Protein AF-A0AAJ5RP78-F1 (afdb_monomer_lite)

Foldseek 3Di:
DAWDQDPDQDPLNLVQVVVQDVPSVVVVVCCNPPPQKIKDFDDDPNDTFKIWIWGRPDPPDIDTRDIGGDPPPD

Radius of gyration: 12.07 Å; chains: 1; bounding box: 30×25×31 Å

Sequence (74 aa):
MKVIQSKTIQPEVKTLLFYATKKVDSEYRLYIECPERMLYGYFIEENIVGCIGIAKIDQKQCELKPYCRIPSLS

Structure (mmCIF, N/CA/C/O backbone):
data_AF-A0AAJ5RP78-F1
#
_entry.id   AF-A0AAJ5RP78-F1
#
loop_
_atom_site.group_PDB
_atom_site.id
_atom_site.type_symbol
_atom_site.label_atom_id
_atom_site.label_alt_id
_atom_site.label_comp_id
_atom_site.label_asym_id
_atom_site.label_entity_id
_atom_site.label_seq_id
_atom_site.pdbx_PDB_ins_code
_atom_site.Cartn_x
_atom_site.Cartn_y
_atom_site.Cartn_z
_atom_site.occupancy
_atom_site.B_iso_or_equiv
_atom_site.auth_seq_id
_atom_site.auth_comp_id
_atom_site.auth_asym_id
_atom_site.auth_atom_id
_atom_site.pdbx_PDB_model_num
ATOM 1 N N . MET A 1 1 ? -0.554 12.870 -8.410 1.00 84.56 1 MET A N 1
ATOM 2 C CA . MET A 1 1 ? -0.918 11.683 -7.598 1.00 84.56 1 MET A CA 1
ATOM 3 C C . MET A 1 1 ? -2.352 11.293 -7.925 1.00 84.56 1 MET A C 1
ATOM 5 O O . MET A 1 1 ? -3.132 12.187 -8.230 1.00 84.56 1 MET A O 1
ATOM 9 N N . LYS A 1 2 ? -2.695 10.002 -7.898 1.00 91.00 2 LYS A N 1
ATOM 10 C CA . LYS A 1 2 ? -4.058 9.489 -8.146 1.00 91.00 2 LYS A CA 1
ATOM 11 C C . LYS A 1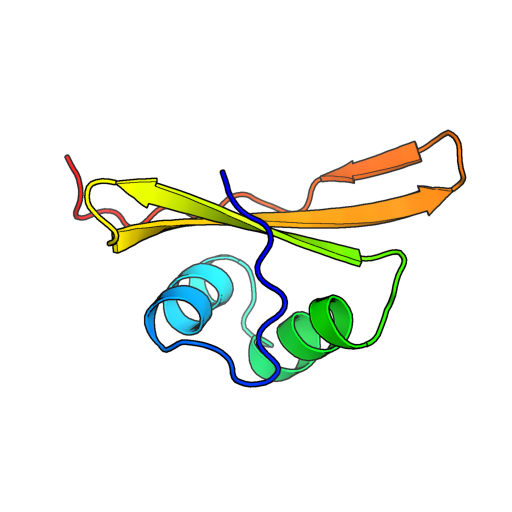 2 ? -4.453 8.502 -7.044 1.00 91.00 2 LYS A C 1
ATOM 13 O O . LYS A 1 2 ? -3.583 7.799 -6.535 1.00 91.00 2 LYS A O 1
ATOM 18 N N . VAL A 1 3 ? -5.734 8.454 -6.673 1.00 91.75 3 VAL A N 1
ATOM 19 C CA . VAL A 1 3 ? -6.241 7.468 -5.700 1.00 91.75 3 VAL A CA 1
ATOM 20 C C . VAL A 1 3 ? -6.243 6.082 -6.346 1.00 91.75 3 VAL A C 1
ATOM 22 O O . VAL A 1 3 ? -6.646 5.933 -7.498 1.00 91.75 3 VAL A O 1
ATOM 25 N N . ILE A 1 4 ? -5.810 5.071 -5.601 1.00 92.25 4 ILE A N 1
ATOM 26 C CA . ILE A 1 4 ? -5.879 3.663 -5.989 1.00 92.25 4 ILE A CA 1
ATOM 27 C C . ILE A 1 4 ? -7.102 3.055 -5.301 1.00 92.25 4 ILE A C 1
ATOM 29 O O . ILE A 1 4 ? -7.098 2.868 -4.090 1.00 92.25 4 ILE A O 1
ATOM 33 N N . GLN A 1 5 ? -8.145 2.751 -6.078 1.00 90.31 5 GLN A N 1
ATOM 34 C CA . GLN A 1 5 ? -9.400 2.150 -5.585 1.00 90.31 5 GLN A CA 1
ATOM 35 C C . GLN A 1 5 ? -9.707 0.795 -6.241 1.00 90.31 5 GLN A C 1
ATOM 37 O O . GLN A 1 5 ? -10.810 0.265 -6.123 1.00 90.31 5 GLN A O 1
ATOM 42 N N . SER A 1 6 ? -8.744 0.241 -6.980 1.00 90.12 6 SER A N 1
ATOM 43 C CA . SER A 1 6 ? -8.901 -1.061 -7.626 1.00 90.12 6 SER A CA 1
ATOM 44 C C . SER A 1 6 ? -9.103 -2.156 -6.579 1.00 90.12 6 SER A C 1
ATOM 46 O O . SER A 1 6 ? -8.325 -2.264 -5.638 1.00 90.12 6 SER A O 1
ATOM 48 N N . LYS A 1 7 ? -10.101 -3.026 -6.774 1.00 88.88 7 LYS A N 1
ATOM 49 C CA . LYS A 1 7 ? -10.311 -4.203 -5.907 1.00 88.88 7 LYS A CA 1
ATOM 50 C C . LYS A 1 7 ? -9.175 -5.223 -6.013 1.00 88.88 7 LYS A C 1
ATOM 52 O O . LYS A 1 7 ? -8.953 -5.993 -5.085 1.00 88.88 7 LYS A O 1
ATOM 57 N N . THR A 1 8 ? -8.466 -5.227 -7.140 1.00 91.69 8 THR A N 1
ATOM 58 C CA . THR A 1 8 ? -7.313 -6.101 -7.371 1.00 91.69 8 THR A CA 1
ATOM 59 C C . THR A 1 8 ? -6.035 -5.296 -7.219 1.00 91.69 8 THR A C 1
ATOM 61 O O . THR A 1 8 ? -5.875 -4.260 -7.874 1.00 91.69 8 THR A O 1
ATOM 64 N N . ILE A 1 9 ? -5.121 -5.787 -6.379 1.00 92.44 9 ILE A N 1
ATOM 65 C CA . ILE A 1 9 ? -3.808 -5.175 -6.204 1.00 92.44 9 ILE A CA 1
ATOM 66 C C . ILE A 1 9 ? -2.974 -5.360 -7.474 1.00 92.44 9 ILE A C 1
ATOM 68 O O . ILE A 1 9 ? -2.744 -6.480 -7.926 1.00 92.44 9 ILE A O 1
ATOM 72 N N . GLN A 1 10 ? -2.524 -4.251 -8.056 1.00 91.81 10 GLN A N 1
ATOM 73 C CA . GLN A 1 10 ? -1.602 -4.292 -9.188 1.00 91.81 10 GLN A CA 1
ATOM 74 C C . GLN A 1 10 ? -0.214 -4.768 -8.712 1.00 91.81 10 GLN A C 1
ATOM 76 O O . GLN A 1 10 ? 0.188 -4.409 -7.598 1.00 91.81 10 GLN A O 1
ATOM 81 N N . PRO A 1 11 ? 0.530 -5.561 -9.505 1.00 92.25 11 PRO A N 1
ATOM 82 C CA . PRO A 1 11 ? 1.844 -6.086 -9.114 1.00 92.25 11 PRO A CA 1
ATOM 83 C C . PRO A 1 11 ? 2.841 -5.014 -8.646 1.00 92.25 11 PRO A C 1
ATOM 85 O O . PRO A 1 11 ? 3.578 -5.210 -7.676 1.00 92.25 11 PRO A O 1
ATOM 88 N N . GLU A 1 12 ? 2.831 -3.851 -9.285 1.00 91.88 12 GLU A N 1
ATOM 89 C CA . GLU A 1 12 ? 3.694 -2.710 -8.985 1.00 91.88 12 GLU A CA 1
ATOM 90 C C . GLU A 1 12 ? 3.339 -2.105 -7.621 1.00 91.88 12 GLU A C 1
ATOM 92 O O . GLU A 1 12 ? 4.213 -1.848 -6.793 1.00 91.88 12 GLU A O 1
ATOM 97 N N . VAL A 1 13 ? 2.039 -1.969 -7.333 1.00 91.88 13 VAL A N 1
ATOM 98 C CA . VAL A 1 13 ? 1.531 -1.523 -6.026 1.00 91.88 13 VAL A CA 1
ATOM 99 C C . VAL A 1 13 ? 1.878 -2.538 -4.937 1.00 91.88 13 VAL A C 1
ATOM 101 O O . VAL A 1 13 ? 2.282 -2.153 -3.840 1.00 91.88 13 VAL A O 1
ATOM 104 N N . LYS A 1 14 ? 1.772 -3.839 -5.236 1.00 93.44 14 LYS A N 1
ATOM 105 C CA . LYS A 1 14 ? 2.159 -4.917 -4.314 1.00 93.44 14 LYS A CA 1
ATOM 106 C C . LYS A 1 14 ? 3.641 -4.837 -3.956 1.00 93.44 14 LYS A C 1
ATOM 108 O O . LYS A 1 14 ? 3.993 -4.948 -2.783 1.00 93.44 14 LYS A O 1
ATOM 113 N N . THR A 1 15 ? 4.486 -4.599 -4.954 1.00 92.50 15 THR A N 1
ATOM 114 C CA . THR A 1 15 ? 5.934 -4.431 -4.783 1.00 92.50 15 THR A CA 1
ATOM 115 C C . THR A 1 15 ? 6.246 -3.202 -3.932 1.00 92.50 15 THR A C 1
ATOM 117 O O . THR A 1 15 ? 7.003 -3.294 -2.969 1.00 92.50 15 THR A O 1
ATOM 120 N N . LEU A 1 16 ? 5.598 -2.070 -4.217 1.00 92.19 16 LEU A N 1
ATOM 121 C CA . LEU A 1 16 ? 5.743 -0.838 -3.441 1.00 92.19 16 LEU A CA 1
ATOM 122 C C . LEU A 1 16 ? 5.345 -1.015 -1.971 1.00 92.19 16 LEU A C 1
ATOM 124 O O . LEU A 1 16 ? 6.087 -0.618 -1.074 1.00 92.19 16 LEU A O 1
ATOM 128 N N . LEU A 1 17 ? 4.208 -1.660 -1.712 1.00 91.44 17 LEU A N 1
ATOM 129 C CA . LEU A 1 17 ? 3.746 -1.929 -0.352 1.00 91.44 17 LEU A CA 1
ATOM 130 C C . LEU A 1 17 ? 4.620 -2.949 0.381 1.00 91.44 17 LEU A C 1
ATOM 132 O O . LEU A 1 17 ? 4.739 -2.858 1.600 1.00 91.44 17 LEU A O 1
ATOM 136 N N . PHE A 1 18 ? 5.265 -3.880 -0.327 1.00 90.69 18 PHE A N 1
ATOM 137 C CA . PHE A 1 18 ? 6.191 -4.838 0.283 1.00 90.69 18 PHE A CA 1
ATOM 138 C C . PHE A 1 18 ? 7.405 -4.163 0.934 1.00 90.69 18 PHE A C 1
ATOM 140 O O . PHE A 1 18 ? 7.934 -4.673 1.926 1.00 90.69 18 PHE A O 1
ATOM 147 N N . TYR A 1 19 ? 7.825 -3.004 0.417 1.00 88.81 19 TYR A N 1
ATOM 148 C CA . TYR A 1 19 ? 8.867 -2.197 1.053 1.00 88.81 19 TYR A CA 1
ATOM 149 C C . TYR A 1 19 ? 8.402 -1.575 2.379 1.00 88.81 19 TYR A C 1
ATOM 151 O O . TYR A 1 19 ? 9.220 -1.411 3.281 1.00 88.81 19 TYR A O 1
ATOM 159 N N . ALA A 1 20 ? 7.106 -1.280 2.528 1.00 86.69 20 ALA A N 1
ATOM 160 C CA . ALA A 1 20 ? 6.538 -0.697 3.747 1.00 86.69 20 ALA A CA 1
ATOM 161 C C . ALA A 1 20 ? 6.110 -1.753 4.777 1.00 86.69 20 ALA A C 1
ATOM 163 O O . ALA A 1 20 ? 6.197 -1.530 5.983 1.00 86.69 20 ALA A O 1
ATOM 164 N N . THR A 1 21 ? 5.591 -2.896 4.322 1.00 86.00 21 THR A N 1
ATOM 165 C CA . THR A 1 21 ? 4.995 -3.918 5.187 1.00 86.00 21 THR A CA 1
ATOM 166 C C . THR A 1 21 ? 5.128 -5.316 4.597 1.00 86.00 21 THR A C 1
ATOM 168 O O . THR A 1 21 ? 4.946 -5.541 3.405 1.00 86.00 21 THR A O 1
ATOM 171 N N . LYS A 1 22 ? 5.375 -6.310 5.456 1.00 86.38 22 LYS A N 1
ATOM 172 C CA . LYS A 1 22 ? 5.377 -7.730 5.063 1.00 86.38 22 LYS A CA 1
ATOM 173 C C . LYS A 1 22 ? 3.970 -8.312 4.904 1.00 86.38 22 LYS A C 1
ATOM 175 O O . LYS A 1 22 ? 3.821 -9.381 4.322 1.00 86.38 22 LYS A O 1
ATOM 180 N N . LYS A 1 23 ? 2.937 -7.616 5.389 1.00 91.31 23 LYS A N 1
ATOM 181 C CA . LYS A 1 23 ? 1.533 -8.054 5.339 1.00 91.31 23 LYS A CA 1
ATOM 182 C C . LYS A 1 23 ? 0.757 -7.321 4.239 1.00 91.31 23 LYS A C 1
ATOM 184 O O . LYS A 1 23 ? -0.278 -6.708 4.497 1.00 91.31 23 LYS A O 1
ATOM 189 N N . VAL A 1 24 ? 1.288 -7.356 3.015 1.00 92.69 24 VAL A N 1
ATOM 190 C CA . VAL A 1 24 ? 0.805 -6.534 1.892 1.00 92.69 24 VAL A CA 1
ATOM 191 C C . VAL A 1 24 ? -0.676 -6.759 1.600 1.00 92.69 24 VAL A C 1
ATOM 193 O O . VAL A 1 24 ? -1.433 -5.798 1.545 1.00 92.69 24 VAL A O 1
ATOM 196 N N . ASP A 1 25 ? -1.110 -8.013 1.463 1.00 92.69 25 ASP A N 1
ATOM 197 C CA . ASP A 1 25 ? -2.484 -8.317 1.043 1.00 92.69 25 ASP A CA 1
ATOM 198 C C . ASP A 1 25 ? -3.532 -7.921 2.100 1.00 92.69 25 ASP A C 1
ATOM 200 O O . ASP A 1 25 ? -4.635 -7.504 1.748 1.00 92.69 25 ASP A O 1
ATOM 204 N N . SER A 1 26 ? -3.206 -8.021 3.394 1.00 92.12 26 SER A N 1
ATOM 205 C CA . SER A 1 26 ? -4.108 -7.566 4.460 1.00 92.12 26 SER A CA 1
ATOM 206 C C . SER A 1 26 ? -4.112 -6.047 4.597 1.00 92.12 26 SER A C 1
ATOM 208 O O . SER A 1 26 ? -5.171 -5.467 4.792 1.00 92.12 26 SER A O 1
ATOM 210 N N . GLU A 1 27 ? -2.956 -5.388 4.470 1.00 91.12 27 GLU A N 1
ATOM 211 C CA . GLU A 1 27 ? -2.892 -3.924 4.539 1.00 91.12 27 GLU A CA 1
ATOM 212 C C . GLU A 1 27 ? -3.590 -3.288 3.330 1.00 91.12 27 GLU A C 1
ATOM 214 O O . GLU A 1 27 ? -4.320 -2.314 3.483 1.00 91.12 27 GLU A O 1
ATOM 219 N N . TYR A 1 28 ? -3.426 -3.869 2.136 1.00 93.94 28 TYR A N 1
ATOM 220 C CA . TYR A 1 28 ? -4.109 -3.406 0.932 1.00 93.94 28 TYR A CA 1
ATOM 221 C C . TYR A 1 28 ? -5.627 -3.496 1.067 1.00 93.94 28 TYR A C 1
ATOM 223 O O . TYR A 1 28 ? -6.316 -2.533 0.744 1.00 93.94 28 TYR A O 1
ATOM 231 N N . ARG A 1 29 ? -6.148 -4.603 1.617 1.00 93.81 29 ARG A N 1
ATOM 232 C CA . ARG A 1 29 ? -7.587 -4.742 1.894 1.00 93.81 29 ARG A CA 1
ATOM 233 C C . ARG A 1 29 ? -8.128 -3.607 2.753 1.00 93.81 29 ARG A C 1
ATOM 235 O O . ARG A 1 29 ? -9.184 -3.078 2.432 1.00 93.81 29 ARG A O 1
ATOM 242 N N . LEU A 1 30 ? -7.378 -3.156 3.759 1.00 92.19 30 LEU A N 1
ATOM 243 C CA . LEU A 1 30 ? -7.796 -2.029 4.597 1.00 92.19 30 LEU A CA 1
ATOM 244 C C . LEU A 1 30 ? -7.950 -0.724 3.800 1.00 92.19 30 LEU A C 1
ATOM 246 O O . LEU A 1 30 ? -8.818 0.073 4.129 1.00 92.19 30 LEU A O 1
ATOM 250 N N . TYR A 1 31 ? -7.157 -0.494 2.750 1.00 92.38 31 TYR A N 1
ATOM 251 C CA . TYR A 1 31 ? -7.333 0.676 1.877 1.00 92.38 31 TYR A CA 1
ATOM 252 C C . TYR A 1 31 ? -8.531 0.563 0.926 1.00 92.38 31 TYR A C 1
ATOM 254 O O . TYR A 1 31 ? -8.979 1.581 0.407 1.00 92.38 31 TYR A O 1
ATOM 262 N N . ILE A 1 32 ? -9.024 -0.651 0.666 1.00 92.75 32 ILE A N 1
ATOM 263 C CA . ILE A 1 32 ? -10.176 -0.892 -0.214 1.00 92.75 32 ILE A CA 1
ATOM 264 C C . ILE A 1 32 ? -11.485 -0.925 0.577 1.00 92.75 32 ILE A C 1
ATOM 266 O O . ILE A 1 32 ? -12.509 -0.448 0.093 1.00 92.75 32 ILE A O 1
ATOM 270 N N . GLU A 1 33 ? -11.459 -1.492 1.781 1.00 91.88 33 GLU A N 1
ATOM 271 C CA . GLU A 1 33 ? -12.654 -1.765 2.583 1.00 91.88 33 GLU A CA 1
ATOM 272 C C . GLU A 1 33 ? -12.952 -0.666 3.611 1.00 91.88 33 GLU A C 1
ATOM 274 O O . GLU A 1 33 ? -14.118 -0.465 3.949 1.00 91.88 33 GLU A O 1
ATOM 279 N N . CYS A 1 34 ? -11.941 0.065 4.101 1.00 89.75 34 CYS A N 1
ATOM 280 C CA . CYS A 1 34 ? -12.143 1.107 5.110 1.00 89.75 34 CYS A CA 1
ATOM 281 C C . CYS A 1 34 ? -12.211 2.503 4.463 1.00 89.75 34 CYS A C 1
ATOM 283 O O . CYS A 1 34 ? -11.200 2.965 3.928 1.00 89.75 34 CYS A O 1
ATOM 285 N N . PRO A 1 35 ? -13.342 3.228 4.551 1.00 86.25 35 PRO A N 1
ATOM 286 C CA . PRO A 1 35 ? -13.482 4.569 3.971 1.00 86.25 35 PRO A CA 1
ATOM 287 C C . PRO A 1 35 ? -12.577 5.629 4.628 1.00 86.25 35 PRO A C 1
ATOM 289 O O . PRO A 1 35 ? -12.304 6.678 4.039 1.00 86.25 35 PRO A O 1
ATOM 292 N N . GLU A 1 36 ? -12.079 5.366 5.834 1.00 89.00 36 GLU A N 1
ATOM 293 C CA . GLU A 1 36 ? -11.128 6.212 6.557 1.00 89.00 36 GLU A CA 1
ATOM 294 C C . GLU A 1 36 ? -9.697 6.073 6.027 1.00 89.00 36 GLU A C 1
ATOM 296 O O . GLU A 1 36 ? -8.818 6.859 6.388 1.00 89.00 36 GLU A O 1
ATOM 301 N N . ARG A 1 37 ? -9.441 5.083 5.170 1.00 90.00 37 ARG A N 1
ATOM 302 C CA . ARG A 1 37 ? -8.123 4.808 4.611 1.00 90.00 37 ARG A CA 1
ATOM 303 C C . ARG A 1 37 ? -8.101 5.109 3.124 1.00 90.00 37 ARG A C 1
ATOM 305 O O . ARG A 1 37 ? -9.012 4.773 2.380 1.00 90.00 37 ARG A O 1
ATOM 312 N N . MET A 1 38 ? -7.029 5.753 2.682 1.00 92.12 38 MET A N 1
ATOM 313 C CA . MET A 1 38 ? -6.834 6.108 1.281 1.00 92.12 38 MET A CA 1
ATOM 314 C C . MET A 1 38 ? -5.420 5.755 0.849 1.00 92.12 38 MET A C 1
ATOM 316 O O . MET A 1 38 ? -4.455 6.073 1.541 1.00 92.12 38 MET A O 1
ATOM 320 N N . LEU A 1 39 ? -5.301 5.120 -0.313 1.00 93.38 39 LEU A N 1
ATOM 321 C CA . LEU A 1 39 ? -4.022 4.833 -0.945 1.00 93.38 39 LEU A CA 1
ATOM 322 C C . LEU A 1 39 ? -3.862 5.715 -2.183 1.00 93.38 39 LEU A C 1
ATOM 324 O O . LEU A 1 39 ? -4.715 5.716 -3.071 1.00 93.38 39 LEU A O 1
ATOM 328 N N . TYR A 1 40 ? -2.757 6.447 -2.254 1.00 93.25 40 TYR A N 1
ATOM 329 C CA . TYR A 1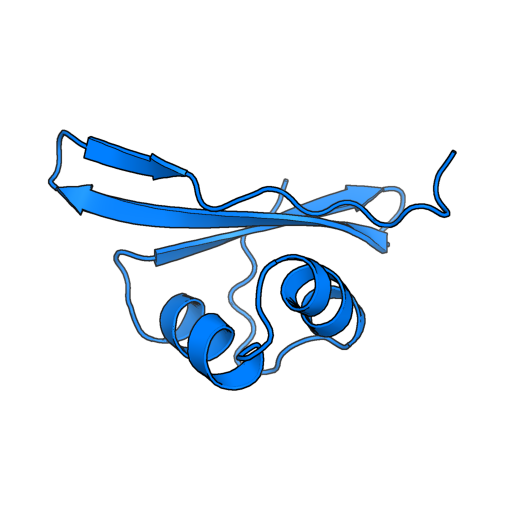 40 ? -2.406 7.286 -3.394 1.00 93.25 40 TYR A CA 1
ATOM 330 C C . TYR A 1 40 ? -1.177 6.730 -4.104 1.00 93.25 40 TYR A C 1
ATOM 332 O O . TYR A 1 40 ? -0.186 6.385 -3.465 1.00 93.25 40 TYR A O 1
ATOM 340 N N . GLY A 1 41 ? -1.228 6.696 -5.433 1.00 93.00 41 GLY A N 1
ATOM 341 C CA . GLY A 1 41 ? -0.093 6.403 -6.300 1.00 93.00 41 GLY A CA 1
ATOM 342 C C . GLY A 1 41 ? 0.486 7.674 -6.919 1.00 93.00 41 GLY A C 1
ATOM 343 O O . GLY A 1 41 ? -0.247 8.590 -7.322 1.00 93.00 41 GLY A O 1
ATOM 344 N N . TYR A 1 42 ? 1.809 7.731 -7.018 1.00 93.00 42 TYR A N 1
ATOM 345 C CA . TYR A 1 42 ? 2.531 8.711 -7.823 1.00 93.00 42 TYR A CA 1
ATOM 346 C C . TYR A 1 42 ? 2.991 8.044 -9.123 1.00 93.00 42 TYR A C 1
ATOM 348 O O . TYR A 1 42 ? 3.575 6.964 -9.081 1.00 93.00 42 TYR A O 1
ATOM 356 N N . PHE A 1 43 ? 2.686 8.672 -10.261 1.00 90.12 43 PHE A N 1
ATOM 357 C CA . PHE A 1 43 ? 2.871 8.096 -11.592 1.00 90.12 43 PHE A CA 1
ATOM 358 C C . PHE A 1 43 ? 3.763 8.998 -12.449 1.00 90.12 43 PHE A C 1
ATOM 360 O O . PHE A 1 43 ? 3.563 10.215 -12.442 1.00 90.12 43 PHE A O 1
ATOM 367 N N . ILE A 1 44 ? 4.686 8.400 -13.199 1.00 91.44 44 ILE A N 1
ATOM 368 C CA . ILE A 1 44 ? 5.512 9.037 -14.234 1.00 91.44 44 ILE A CA 1
ATOM 369 C C . ILE A 1 44 ? 5.289 8.234 -15.514 1.00 91.44 44 ILE A C 1
ATOM 371 O O . ILE A 1 44 ? 5.455 7.020 -15.481 1.00 91.44 44 ILE A O 1
ATOM 375 N N . GLU A 1 45 ? 4.876 8.888 -16.605 1.00 87.31 45 GLU A N 1
ATOM 376 C CA . GLU A 1 45 ? 4.619 8.216 -17.895 1.00 87.31 45 GLU A CA 1
ATOM 377 C C . GLU A 1 45 ? 3.776 6.936 -17.730 1.00 87.31 45 GLU A C 1
ATOM 379 O O . GLU A 1 45 ? 4.147 5.859 -18.174 1.00 87.31 45 GLU A O 1
ATOM 384 N N . GLU A 1 46 ? 2.669 7.052 -16.986 1.00 84.31 46 GLU A N 1
ATOM 385 C CA . GLU A 1 46 ? 1.731 5.961 -16.651 1.00 84.31 46 GLU A CA 1
ATOM 386 C C . GLU A 1 46 ? 2.259 4.854 -15.721 1.00 84.31 46 GLU A C 1
ATOM 388 O O . GLU A 1 46 ? 1.465 4.085 -15.181 1.00 84.31 46 GLU A O 1
ATOM 393 N N . ASN A 1 47 ? 3.554 4.835 -15.413 1.00 86.50 47 ASN A N 1
ATOM 394 C CA . ASN A 1 47 ? 4.153 3.894 -14.473 1.00 86.50 47 ASN A CA 1
ATOM 395 C C . ASN A 1 47 ? 4.028 4.404 -13.039 1.00 86.50 47 ASN A C 1
ATOM 397 O O . ASN A 1 47 ? 4.366 5.553 -12.751 1.00 86.50 47 ASN A O 1
ATOM 401 N N . ILE A 1 48 ? 3.573 3.557 -12.112 1.00 90.31 48 ILE A N 1
ATOM 402 C CA . ILE A 1 48 ? 3.582 3.903 -10.688 1.00 90.31 48 ILE A CA 1
ATOM 403 C C . ILE A 1 48 ? 5.003 3.787 -10.130 1.00 90.31 48 ILE A C 1
ATOM 405 O O . ILE A 1 48 ? 5.657 2.757 -10.254 1.00 90.31 48 ILE A O 1
ATOM 409 N N . VAL A 1 49 ? 5.479 4.851 -9.488 1.00 91.88 49 VAL A N 1
ATOM 410 C CA . VAL A 1 49 ? 6.867 4.951 -8.996 1.00 91.88 49 VAL A CA 1
ATOM 411 C C . VAL A 1 49 ? 6.951 5.068 -7.472 1.00 91.88 49 VAL A C 1
ATOM 413 O O . VAL A 1 49 ? 8.026 4.965 -6.876 1.00 91.88 49 VAL A O 1
ATOM 416 N N . GLY A 1 50 ? 5.802 5.274 -6.829 1.00 90.38 50 GLY A N 1
ATOM 417 C CA . GLY A 1 50 ? 5.656 5.335 -5.384 1.00 90.38 50 GLY A CA 1
ATOM 418 C C . GLY A 1 50 ? 4.192 5.293 -4.967 1.00 90.38 50 GLY A C 1
ATOM 419 O O . GLY A 1 50 ? 3.299 5.648 -5.744 1.00 90.38 50 GLY A O 1
ATOM 420 N N . CYS A 1 51 ? 3.944 4.877 -3.730 1.00 92.56 51 CYS A N 1
ATOM 421 C CA . CYS A 1 51 ? 2.622 4.966 -3.124 1.00 92.56 51 CYS A CA 1
ATOM 422 C C . CYS A 1 51 ? 2.698 5.465 -1.683 1.00 92.56 51 CYS A C 1
ATOM 424 O O . CYS A 1 51 ? 3.680 5.225 -0.978 1.00 92.56 51 CYS A O 1
ATOM 426 N N . ILE A 1 52 ? 1.638 6.139 -1.248 1.00 90.69 52 ILE A N 1
ATOM 427 C CA . ILE A 1 52 ? 1.469 6.597 0.127 1.00 90.69 52 ILE A CA 1
ATOM 428 C C . ILE A 1 52 ? 0.076 6.236 0.627 1.00 90.69 52 ILE A C 1
ATOM 430 O O . ILE A 1 52 ? -0.930 6.486 -0.042 1.00 90.69 52 ILE A O 1
ATOM 434 N N . GLY A 1 53 ? 0.038 5.619 1.803 1.00 90.50 53 GLY A N 1
ATOM 435 C CA . GLY A 1 53 ? -1.187 5.310 2.518 1.00 90.50 53 GLY A CA 1
ATOM 436 C C . GLY A 1 53 ? -1.483 6.369 3.571 1.00 90.50 53 GLY A C 1
ATOM 437 O O . GLY A 1 53 ? -0.589 6.796 4.301 1.00 90.50 53 GLY A O 1
ATOM 438 N N . ILE A 1 54 ? -2.739 6.782 3.660 1.00 87.94 54 ILE A N 1
ATOM 439 C CA . ILE A 1 54 ? -3.227 7.721 4.667 1.00 87.94 54 ILE A CA 1
ATOM 440 C C . ILE A 1 54 ? -4.331 7.024 5.449 1.00 87.94 54 ILE A C 1
ATOM 442 O O . ILE A 1 54 ? -5.247 6.460 4.849 1.00 87.94 54 ILE A O 1
ATOM 446 N N . ALA A 1 55 ? -4.246 7.070 6.776 1.00 85.31 55 ALA A N 1
ATOM 447 C CA . ALA A 1 55 ? -5.320 6.654 7.666 1.00 85.31 55 ALA A CA 1
ATOM 448 C C . ALA A 1 55 ? -5.849 7.887 8.406 1.00 85.31 55 ALA A C 1
ATOM 450 O O . ALA A 1 55 ? -5.103 8.579 9.104 1.00 85.31 55 ALA A O 1
ATOM 451 N N . LYS A 1 56 ? -7.137 8.182 8.227 1.00 77.19 56 LYS A N 1
ATOM 452 C CA . LYS A 1 56 ? -7.844 9.173 9.036 1.00 77.19 56 LYS A CA 1
ATOM 453 C C . LYS A 1 56 ? -8.203 8.504 10.352 1.00 77.19 56 LYS A C 1
ATOM 455 O O . LYS A 1 56 ? -8.926 7.513 10.352 1.00 77.19 56 LYS A O 1
ATOM 460 N N . ILE A 1 57 ? -7.672 9.025 11.448 1.00 67.50 57 ILE A N 1
ATOM 461 C CA . ILE A 1 57 ? -7.999 8.524 12.785 1.00 67.50 57 ILE A CA 1
ATOM 462 C C . ILE 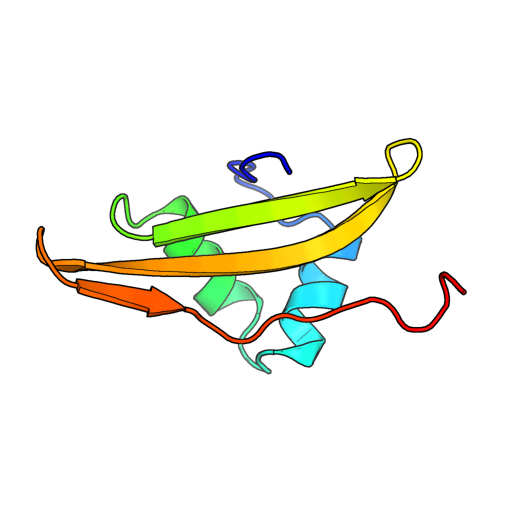A 1 57 ? -9.200 9.328 13.319 1.00 67.50 57 ILE A C 1
ATOM 464 O O . ILE A 1 57 ? -10.121 8.755 13.893 1.00 67.50 57 ILE A O 1
ATOM 468 N N . ASP A 1 58 ? -9.267 10.635 13.004 1.00 57.97 58 ASP A N 1
ATOM 469 C CA . ASP A 1 58 ? -10.287 11.574 13.491 1.00 57.97 58 ASP A CA 1
ATOM 470 C C . ASP A 1 58 ? -10.416 12.785 12.538 1.00 57.97 58 ASP A C 1
ATOM 472 O O . ASP A 1 58 ? -9.505 13.079 11.764 1.00 57.97 58 ASP A O 1
ATOM 476 N N . GLN A 1 59 ? -11.485 13.592 12.642 1.00 56.16 59 GLN A N 1
ATOM 477 C CA . GLN A 1 59 ? -11.672 14.817 11.827 1.00 56.16 59 GLN A CA 1
ATOM 478 C C . GLN A 1 59 ? -10.560 15.882 11.987 1.00 56.16 59 GLN A C 1
ATOM 480 O O . GLN A 1 59 ? -10.527 16.848 11.225 1.00 56.16 59 GLN A O 1
ATOM 485 N N . LYS A 1 60 ? -9.651 15.727 12.961 1.00 56.66 60 LYS A N 1
ATOM 486 C CA . LYS A 1 60 ? -8.538 16.653 13.238 1.00 56.66 60 LYS A CA 1
ATOM 487 C C . LYS A 1 60 ? -7.145 16.012 13.163 1.00 56.66 60 LYS A C 1
ATOM 489 O O . LYS A 1 60 ? -6.170 16.732 13.359 1.00 56.66 60 LYS A O 1
ATOM 49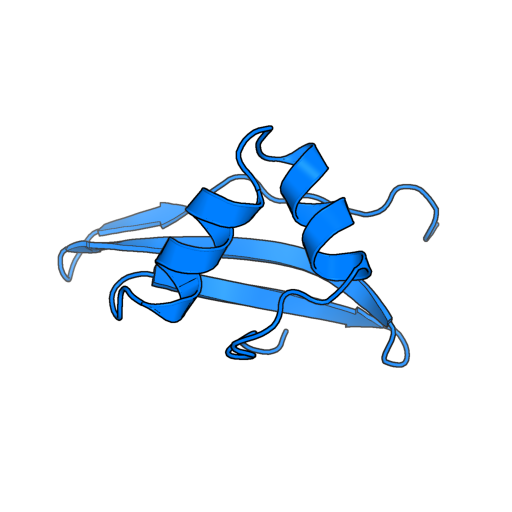4 N N . GLN A 1 61 ? -7.028 14.704 12.906 1.00 50.62 61 GLN A N 1
ATOM 495 C CA . GLN A 1 61 ? -5.740 13.998 12.917 1.00 50.62 61 GLN A CA 1
ATOM 496 C C . GLN A 1 61 ? -5.635 12.987 11.762 1.00 50.62 61 GLN A C 1
ATOM 498 O O . GLN A 1 61 ? -6.481 12.107 11.594 1.00 50.62 61 GLN A O 1
ATOM 503 N N . CYS A 1 62 ? -4.570 13.122 10.967 1.00 48.00 62 CYS A N 1
ATOM 504 C CA . CYS A 1 62 ? -4.184 12.174 9.921 1.00 48.00 62 CYS A CA 1
ATOM 505 C C . CYS A 1 62 ? -2.844 11.545 10.292 1.00 48.00 62 CYS A C 1
ATOM 507 O O . CYS A 1 62 ? -1.876 12.263 10.540 1.00 48.00 62 CYS A O 1
ATOM 509 N N . GLU A 1 63 ? -2.770 10.218 10.254 1.00 58.84 63 GLU A N 1
ATOM 510 C CA . GLU A 1 63 ? -1.503 9.501 10.339 1.00 58.84 63 GLU A CA 1
ATOM 511 C C . GLU A 1 63 ? -0.976 9.245 8.921 1.00 58.84 63 GLU A C 1
ATOM 513 O O . GLU A 1 63 ? -1.651 8.650 8.072 1.00 58.84 63 GLU A O 1
ATOM 518 N N . LEU A 1 64 ? 0.240 9.730 8.656 1.00 56.59 64 LEU A N 1
ATOM 519 C CA . LEU A 1 64 ? 0.968 9.447 7.424 1.00 56.59 64 LEU A CA 1
ATOM 520 C C . LEU A 1 64 ? 1.685 8.108 7.579 1.00 56.59 64 LEU A C 1
ATOM 522 O O . LEU A 1 64 ? 2.613 7.991 8.381 1.00 56.59 64 LEU A O 1
ATOM 526 N N . LYS A 1 65 ? 1.289 7.104 6.792 1.00 61.72 65 LYS A N 1
ATOM 527 C CA . LYS A 1 65 ? 2.037 5.846 6.731 1.00 61.72 65 LYS A CA 1
ATOM 528 C C . LYS A 1 65 ? 3.253 5.978 5.804 1.00 61.72 65 LYS A C 1
ATOM 530 O O . LYS A 1 65 ? 3.197 6.743 4.838 1.00 61.72 65 LYS A O 1
ATOM 535 N N . PRO A 1 66 ? 4.357 5.260 6.098 1.00 55.81 66 PRO A N 1
ATOM 536 C CA . PRO A 1 66 ? 5.645 5.454 5.439 1.00 55.81 66 PRO A CA 1
ATOM 537 C C . PRO A 1 66 ? 5.567 5.356 3.911 1.00 55.81 66 PRO A C 1
ATOM 539 O O . PRO A 1 66 ? 4.927 4.472 3.344 1.00 55.81 66 PRO A O 1
ATOM 542 N N . TYR A 1 67 ? 6.251 6.303 3.272 1.00 55.69 67 TYR A N 1
ATOM 543 C CA . TYR A 1 67 ? 6.413 6.443 1.830 1.00 55.69 67 TYR A CA 1
ATOM 544 C C . TYR A 1 67 ? 7.438 5.428 1.306 1.00 55.69 67 TYR A C 1
ATOM 546 O O . TYR A 1 67 ? 8.548 5.340 1.834 1.00 55.69 67 TYR A O 1
ATOM 554 N N . CYS A 1 68 ? 7.098 4.691 0.246 1.00 53.12 68 CYS A N 1
ATOM 555 C CA . CYS A 1 68 ? 8.031 3.794 -0.441 1.00 53.12 68 CYS A CA 1
ATOM 556 C C . CYS A 1 68 ? 8.187 4.192 -1.912 1.00 53.12 68 CYS A C 1
ATOM 558 O O . CYS A 1 68 ? 7.199 4.448 -2.604 1.00 53.12 68 CYS A O 1
ATOM 560 N N . ARG A 1 69 ? 9.442 4.239 -2.377 1.00 47.97 69 ARG A N 1
ATOM 561 C CA . ARG A 1 69 ? 9.856 4.605 -3.741 1.00 47.97 69 ARG A CA 1
ATOM 562 C C . ARG A 1 69 ? 10.552 3.415 -4.403 1.00 47.97 69 ARG A C 1
ATOM 564 O O . ARG A 1 69 ? 11.308 2.713 -3.735 1.00 47.97 69 ARG A O 1
ATOM 571 N N . ILE A 1 70 ? 10.343 3.220 -5.706 1.00 51.56 70 ILE A N 1
ATOM 572 C CA . ILE A 1 70 ? 11.116 2.247 -6.495 1.00 51.56 70 ILE A CA 1
ATOM 573 C C . ILE A 1 70 ? 12.537 2.807 -6.733 1.00 51.56 70 ILE A C 1
ATOM 575 O O . ILE A 1 70 ? 12.652 3.911 -7.270 1.00 51.56 70 ILE A O 1
ATOM 579 N N . PRO A 1 71 ? 13.620 2.088 -6.372 1.00 51.34 71 PRO A N 1
ATOM 580 C CA . PRO A 1 71 ? 14.995 2.592 -6.498 1.00 51.34 71 PRO A CA 1
ATOM 581 C C . PRO A 1 71 ? 15.478 2.846 -7.935 1.00 51.34 71 PRO A C 1
ATOM 583 O O . PRO A 1 71 ? 16.424 3.597 -8.131 1.00 51.34 71 PRO A O 1
ATOM 586 N N . SER A 1 72 ? 14.865 2.221 -8.943 1.00 53.97 72 SER A N 1
ATOM 587 C CA . SER A 1 72 ? 15.383 2.167 -10.319 1.00 53.97 72 SER A CA 1
ATOM 588 C C . SER A 1 72 ? 14.985 3.341 -11.221 1.00 53.97 72 SER A C 1
ATOM 590 O O . SER A 1 72 ? 15.344 3.346 -12.393 1.00 53.97 72 SER A O 1
ATOM 592 N N . LEU A 1 73 ? 14.255 4.331 -10.705 1.00 47.75 73 LEU A N 1
ATOM 593 C CA . LEU A 1 73 ? 13.898 5.552 -11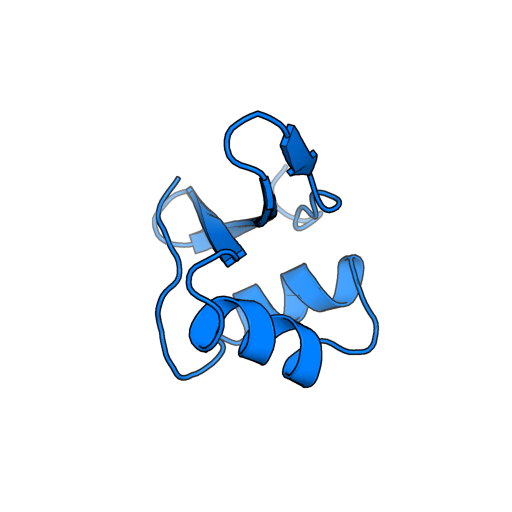.434 1.00 47.75 73 LEU A CA 1
ATOM 594 C C . LEU A 1 73 ? 14.753 6.705 -10.898 1.00 47.75 73 LEU A C 1
ATOM 596 O O . LEU A 1 73 ? 14.346 7.410 -9.962 1.00 47.75 73 LEU A O 1
ATOM 600 N N . SER A 1 74 ? 15.972 6.790 -11.444 1.00 41.72 74 SER A N 1
ATOM 601 C CA . SER A 1 74 ? 16.964 7.857 -11.227 1.00 41.72 74 SER A CA 1
ATOM 602 C C . SER A 1 74 ? 16.924 8.833 -12.388 1.00 41.72 74 SER A C 1
ATOM 604 O O . SER A 1 74 ? 16.880 8.334 -13.533 1.00 41.72 74 SER A O 1
#

pLDDT: mean 81.55, std 16.06, range [41.72, 93.94]

Secondary structure (DSSP, 8-state):
-EE---SSPPHHHHHHHHHH-S-HHHHHHHHHH-TTEEEEEEEETTEEEEEEEEEEEETTEEEEPPPEE-TT--

Organism: NCBI:txid2998077

=== Feature glossary ===
Reading guide. The protein is described through the following features:

Foldseek 3Di. A 3Di character summarizes, for each residue, the relative orientation of the Cα frame of its nearest spatial neighbor. Because it encodes fold topology rather than chemistry, 3Di alignments detect remote structural similarity that sequence alignment misses.

Contact-map, Ramachandran, and PAE plots. Plot images: a contact map (which residues are close in 3D, as an N×N binary image), a Ramachandran scatter (backbone torsion angles, revealing secondary-structure composition at a glance), and — for AlphaFold structures — a PAE heatmap (pairwise prediction confidence).

Radius of gyration, Cα contacts, bounding box. Radius of gyration (Rg) is the root-mean-square distance of Cα atoms from their centroid — a single number for overall size and compactness. A globular domain of N residues has Rg ≈ 2.2·N^0.38 Å; an extended or disordered chain has a much larger Rg. The Cα contact co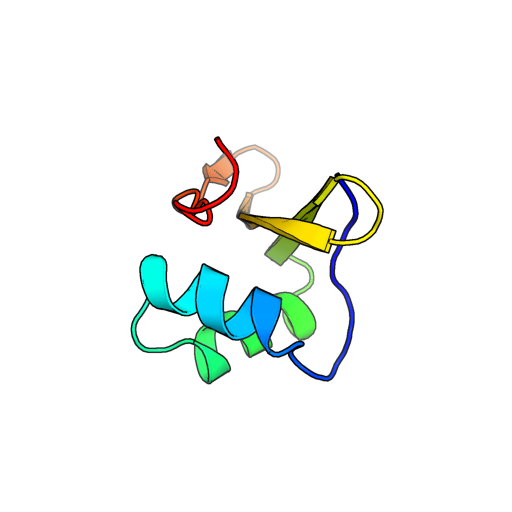unt is the number of residue pairs whose Cα atoms are within 8 Å and are more than four positions apart in sequence — a standard proxy for tertiary packing density. The bounding box is the smallest axis-aligned box enclosing all Cα atoms.

Secondary structure (8-state, DSSP). Eight-state secondary structure (DSSP): H is the canonical α-helix, G the tighter 3₁₀-helix, I the wider π-helix; E/B are β-structure, T and S are turns and bends, and '-' is everything else. DSSP derives these from the pattern of main-chain N–H···O=C hydrogen bonds, not from the sequence.

B-factor. B-factor (Debye–Waller factor) reflects atomic displacement in the crystal lattice. It is an experimental observable (units Å²), not a prediction; low values mean the atom is pinned down, high values mean it moves or is heterogeneous across the crystal.

pLDDT. pLDDT is the predicted lDDT-Cα score: AlphaFold's confidence that the local environment of each residue (all inter-atomic distances within 15 Å) is correctly placed. It is a per-residue number between 0 and 100, with higher meaning more reliable.

Nearest PDB structures. Nearest PDB neighbors are the top structural matches found by Foldseek when searching this structure against the entire Protein Data Bank. Each hit reports a TM-score (0 to 1; >0.5 almost always implies the same fold) and an E-value. These are *structural* homologs — they may share no detectable sequence similarity.

Solvent-accessible surface area. Accessible surface area quantifies burial. A residue with SASA near zero is packed into the hydrophobic core; one with SASA >100 Å² sits on the surface. Computed here via the Shrake–Rupley numerical algorithm with a 1.4 Å probe.

Rendered structure images. Structure images are PyMOL renders from six orthogonal camera directions. Cartoon representation draws helices as coils and strands as arrows; sticks shows the backbone as bonds; surface shows the solvent-excluded envelope. Rainbow coloring maps sequence position to hue (blue→red, N→C); chain coloring assigns a distinct color per polypeptide.

Backbone torsions (φ/ψ). φ (phi) and ψ (psi) are the two rotatable backbone dihedrals per residue: φ is the C(i-1)–N–Cα–C torsion, ψ is the N–Cα–C–N(i+1) torsion, both in degrees on (−180°, 180°]. α-helical residues cluster near (−60°, −45°); β-strand residues near (−120°, +130°). A Ramachandran plot is simply a scatter of (φ, ψ) for every residue.

Predicted aligned error. Predicted Aligned Error (PAE) is an AlphaFold confidence matrix: entry (i, j) is the expected error in the position of residue j, in ångströms, when the prediction is superimposed on the true structure at residue i. Low PAE within a block of residues means that block is internally rigid and well-predicted; high PAE between two blocks means their relative placement is uncertain even if each block individually is confident.

mmCIF coordinates. Structure coordinates are given as an mmCIF _atom_site loop: one row per atom with element, residue name, chain id, sequence number, and x/y/z position in Å. Only the four main-chain atoms per residue are included here; side chains are omitted to keep the record compact.

InterPro / GO / CATH / organism. Database cross-references. InterPro integrates a dozen domain/family signature databases into unified entries with residue-range hits. GO terms attach function/process/location labels with evidence codes. CATH codes position the fold in a four-level structural taxonomy. Organism is the NCBI-taxonomy species name.

Secondary structure (3-state, P-SEA). SS3 is a coarse helix/strand/coil call (letters a/b/c) made by the P-SEA algorithm from inter-Cα distances and dihedrals. It is less detailed than DSSP but needs only Cα positions.

Sequence. Sequence gives the chain of amino acids in standard one-letter code (A=alanine, C=cysteine, …, Y=tyrosine), read N→C. It is the only feature that is directly encoded by the gene; all structural features are derived from the folded form of this sequence.